Protein AF-A0A1V6PZ01-F1 (afdb_monomer_lite)

pLDDT: mean 93.18, std 8.15, range [45.62, 98.56]

Structure (mmCIF, N/CA/C/O backbone):
data_AF-A0A1V6PZ01-F1
#
_entry.id   AF-A0A1V6PZ01-F1
#
loop_
_atom_site.group_PDB
_atom_site.id
_atom_site.type_symbol
_atom_site.label_atom_id
_atom_site.label_alt_id
_atom_site.label_comp_id
_atom_site.label_asym_id
_atom_site.label_entity_id
_atom_site.label_seq_id
_atom_site.pdbx_PDB_ins_code
_atom_site.Cartn_x
_atom_site.Cartn_y
_atom_site.Cartn_z
_atom_site.occupancy
_atom_site.B_iso_or_equiv
_atom_site.auth_seq_id
_atom_site.auth_comp_id
_atom_site.auth_asym_id
_atom_site.auth_atom_id
_atom_site.pdbx_PDB_model_num
ATOM 1 N N . MET A 1 1 ? 23.871 -3.355 -1.549 1.00 63.66 1 MET A N 1
ATOM 2 C CA . MET A 1 1 ? 23.194 -2.038 -1.472 1.00 63.66 1 MET A CA 1
ATOM 3 C C . MET A 1 1 ? 21.767 -2.186 -1.988 1.00 63.66 1 MET A C 1
ATOM 5 O O . MET A 1 1 ? 21.557 -2.974 -2.902 1.00 63.66 1 MET A O 1
ATOM 9 N N . SER A 1 2 ? 20.787 -1.516 -1.377 1.00 83.81 2 SER A N 1
ATOM 10 C CA . SER A 1 2 ? 19.378 -1.604 -1.797 1.00 83.81 2 SER A CA 1
ATOM 11 C C . SER A 1 2 ? 19.135 -0.733 -3.034 1.00 83.81 2 SER A C 1
ATOM 13 O O . SER A 1 2 ? 19.433 0.459 -2.981 1.00 83.81 2 SER A O 1
ATOM 15 N N . SER A 1 3 ? 18.623 -1.301 -4.132 1.00 94.81 3 SER A N 1
ATOM 16 C CA . SER A 1 3 ? 18.353 -0.545 -5.365 1.00 94.81 3 SER A CA 1
ATOM 17 C C . SER A 1 3 ? 17.167 0.417 -5.196 1.00 94.81 3 SER A C 1
ATOM 19 O O . SER A 1 3 ? 16.259 0.126 -4.410 1.00 94.81 3 SER A O 1
ATOM 21 N N . PRO A 1 4 ? 17.112 1.529 -5.954 1.00 97.12 4 PRO A N 1
ATOM 22 C CA . PRO A 1 4 ? 15.954 2.424 -5.952 1.00 97.12 4 PRO A CA 1
ATOM 23 C C . PRO A 1 4 ? 14.631 1.700 -6.233 1.00 97.12 4 PRO A C 1
ATOM 25 O O . PRO A 1 4 ? 13.651 1.923 -5.526 1.00 97.12 4 PRO A O 1
ATOM 28 N N . MET A 1 5 ? 14.629 0.761 -7.187 1.00 97.38 5 MET A N 1
ATOM 29 C CA . MET A 1 5 ? 13.474 -0.091 -7.498 1.00 97.38 5 MET A CA 1
ATOM 30 C C . MET A 1 5 ? 12.999 -0.894 -6.285 1.00 97.38 5 MET A C 1
ATOM 32 O O . MET A 1 5 ? 11.817 -0.869 -5.941 1.00 97.38 5 MET A O 1
ATOM 36 N N . ARG A 1 6 ? 13.925 -1.554 -5.575 1.00 96.62 6 ARG A N 1
ATOM 37 C CA . ARG A 1 6 ? 13.594 -2.331 -4.375 1.00 96.62 6 ARG A CA 1
ATOM 38 C C . ARG A 1 6 ? 12.983 -1.449 -3.291 1.00 96.62 6 ARG A C 1
ATOM 40 O O . ARG A 1 6 ? 11.973 -1.826 -2.707 1.00 96.62 6 ARG A O 1
ATOM 47 N N . GLN A 1 7 ? 13.573 -0.284 -3.029 1.00 96.38 7 GLN A N 1
ATOM 48 C CA . GLN A 1 7 ? 13.072 0.641 -2.008 1.00 96.38 7 GLN A CA 1
ATOM 49 C C . GLN A 1 7 ? 11.678 1.165 -2.364 1.00 96.38 7 GLN A C 1
ATOM 51 O O . GLN A 1 7 ? 10.781 1.141 -1.527 1.00 96.38 7 GLN A O 1
ATOM 56 N N . ARG A 1 8 ? 11.468 1.573 -3.621 1.00 97.56 8 ARG A N 1
ATOM 57 C CA . ARG A 1 8 ? 10.191 2.125 -4.089 1.00 97.56 8 ARG A CA 1
ATOM 58 C C . ARG A 1 8 ? 9.096 1.079 -4.304 1.00 97.56 8 ARG A C 1
ATOM 60 O O . ARG A 1 8 ? 7.935 1.450 -4.407 1.00 97.56 8 ARG A O 1
ATOM 67 N N . THR A 1 9 ? 9.403 -0.214 -4.242 1.00 97.44 9 THR A N 1
ATOM 68 C CA . THR A 1 9 ? 8.359 -1.257 -4.143 1.00 97.44 9 THR A CA 1
ATOM 69 C C . THR A 1 9 ? 7.624 -1.218 -2.787 1.00 97.44 9 THR A C 1
ATOM 71 O O . THR A 1 9 ? 6.656 -1.943 -2.580 1.00 97.44 9 THR A O 1
ATOM 74 N N . THR A 1 10 ? 8.039 -0.341 -1.864 1.00 97.56 10 THR A N 1
ATOM 75 C CA . THR A 1 10 ? 7.246 0.065 -0.698 1.00 97.56 10 THR A CA 1
ATOM 76 C C . THR A 1 10 ? 7.044 1.579 -0.705 1.00 97.56 10 THR A C 1
ATOM 78 O O . THR A 1 10 ? 7.945 2.330 -0.331 1.00 97.56 10 THR A O 1
ATOM 81 N N . ALA A 1 11 ? 5.881 2.037 -1.169 1.00 97.94 11 ALA A N 1
ATOM 82 C CA . ALA A 1 11 ? 5.508 3.452 -1.231 1.00 97.94 11 ALA A CA 1
ATOM 83 C C . ALA A 1 11 ? 4.001 3.617 -1.505 1.00 97.94 11 ALA A C 1
ATOM 85 O O . ALA A 1 11 ? 3.296 2.643 -1.775 1.00 97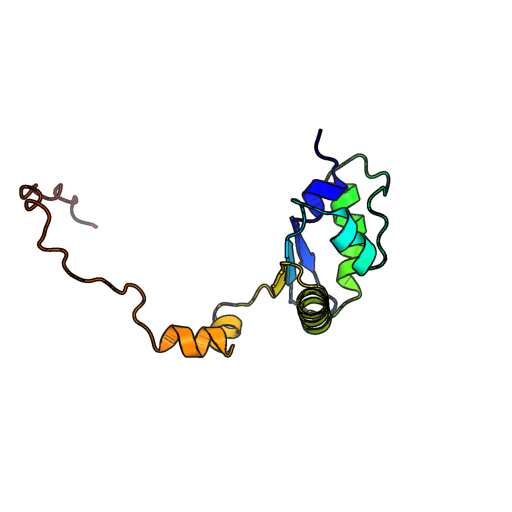.94 11 ALA A O 1
ATOM 86 N N . LEU A 1 12 ? 3.525 4.864 -1.453 1.00 98.25 12 LEU A N 1
ATOM 87 C CA . LEU A 1 12 ? 2.158 5.236 -1.816 1.00 98.25 12 LEU A CA 1
ATOM 88 C C . LEU A 1 12 ? 2.094 5.711 -3.268 1.00 98.25 12 LEU A C 1
ATOM 90 O O . LEU A 1 12 ? 2.875 6.576 -3.678 1.00 98.25 12 LEU A O 1
ATOM 94 N N . TYR A 1 13 ? 1.124 5.199 -4.016 1.00 98.31 13 TYR A N 1
ATOM 95 C CA . TYR A 1 13 ? 0.926 5.507 -5.429 1.00 98.31 13 TYR A CA 1
ATOM 96 C C . TYR A 1 13 ? -0.513 5.921 -5.705 1.00 98.31 13 TYR A C 1
ATOM 98 O O . TYR A 1 13 ? -1.448 5.352 -5.148 1.00 98.31 13 TYR A O 1
ATOM 106 N N . LYS A 1 14 ? -0.696 6.907 -6.586 1.00 98.00 14 LYS A N 1
ATOM 107 C CA . LYS A 1 14 ? -2.024 7.225 -7.119 1.00 98.00 14 LYS A CA 1
ATOM 108 C C . LYS A 1 14 ? -2.507 6.063 -7.978 1.00 98.00 14 LYS A C 1
ATOM 110 O O . LYS A 1 14 ? -1.734 5.519 -8.765 1.00 98.00 14 LYS A O 1
ATOM 115 N N . THR A 1 15 ? -3.779 5.723 -7.837 1.00 98.25 15 THR A N 1
ATOM 116 C CA . THR A 1 15 ? -4.440 4.708 -8.663 1.00 98.25 15 THR A CA 1
ATOM 117 C C . THR A 1 15 ? -5.221 5.369 -9.799 1.00 98.25 15 THR A C 1
ATOM 119 O O . THR A 1 15 ? -5.334 6.596 -9.863 1.00 98.25 15 THR A O 1
ATOM 122 N N . LYS A 1 16 ? -5.803 4.553 -10.678 1.00 98.25 16 LYS A N 1
ATOM 123 C CA . LYS A 1 16 ? -6.798 4.981 -11.669 1.00 98.25 16 LYS A CA 1
ATOM 124 C C . LYS A 1 16 ? -8.095 5.470 -11.018 1.00 98.25 16 LYS A C 1
ATOM 126 O O . LYS A 1 16 ? -8.805 6.286 -11.603 1.00 98.25 16 LYS A O 1
ATOM 131 N N . THR A 1 17 ? -8.413 4.986 -9.815 1.00 97.31 17 THR A N 1
ATOM 132 C CA . THR A 1 17 ? -9.571 5.449 -9.047 1.00 97.31 17 THR A CA 1
ATOM 133 C C . THR A 1 17 ? -9.296 6.863 -8.535 1.00 97.31 17 THR A C 1
ATOM 135 O O . THR A 1 17 ? -8.351 7.099 -7.779 1.00 97.31 17 THR A O 1
ATOM 138 N N . LEU A 1 18 ? -10.117 7.827 -8.962 1.00 95.38 18 LEU A N 1
ATOM 139 C CA . LEU A 1 18 ? -9.886 9.244 -8.685 1.00 95.38 18 LEU A CA 1
ATOM 140 C C . LEU A 1 18 ? -9.822 9.518 -7.176 1.00 95.38 18 LEU A C 1
ATOM 142 O O . LEU A 1 18 ? -10.719 9.147 -6.427 1.00 95.38 18 LEU A O 1
ATOM 146 N N . GLY A 1 19 ? -8.755 10.191 -6.742 1.00 93.12 19 GLY A N 1
ATOM 147 C CA . GLY A 1 19 ? -8.556 10.561 -5.338 1.00 93.12 19 GLY A CA 1
ATOM 148 C C . GLY A 1 19 ? -8.122 9.413 -4.422 1.00 93.12 19 GLY A C 1
ATOM 149 O O . GLY A 1 19 ? -7.847 9.664 -3.252 1.00 93.12 19 GLY A O 1
ATOM 150 N N . VAL A 1 20 ? -7.997 8.186 -4.937 1.00 96.19 20 VAL A N 1
ATOM 151 C CA . VAL A 1 20 ? -7.614 7.013 -4.147 1.00 96.19 20 VAL A CA 1
ATOM 152 C C . VAL A 1 20 ? -6.157 6.646 -4.405 1.00 96.19 20 VAL A C 1
ATOM 154 O O . VAL A 1 20 ? -5.696 6.540 -5.548 1.00 96.19 20 VAL A O 1
ATOM 157 N N . TRP A 1 21 ? -5.432 6.441 -3.311 1.00 98.06 21 TRP A N 1
ATOM 158 C CA . TRP A 1 21 ? -4.046 5.993 -3.310 1.00 98.06 21 TRP A CA 1
ATOM 159 C C . TRP A 1 21 ? -3.966 4.542 -2.842 1.00 98.06 21 TRP A C 1
ATOM 161 O O . TRP A 1 21 ? -4.831 4.070 -2.106 1.00 98.06 21 TRP A O 1
ATOM 171 N N . TYR A 1 22 ? -2.914 3.850 -3.260 1.00 98.31 22 TYR A N 1
ATOM 172 C CA . TYR A 1 22 ? -2.628 2.479 -2.867 1.00 98.31 22 TYR A CA 1
ATOM 173 C C . TYR A 1 22 ? -1.221 2.386 -2.283 1.00 98.31 22 TYR A C 1
ATOM 175 O O . TYR A 1 22 ? -0.260 2.917 -2.852 1.00 98.31 22 TYR A O 1
ATOM 183 N N . GLN A 1 23 ? -1.098 1.707 -1.148 1.00 98.00 23 GLN A N 1
ATOM 184 C CA . GLN A 1 23 ? 0.173 1.354 -0.541 1.00 98.00 23 GLN A CA 1
ATOM 185 C C . GLN A 1 23 ? 0.663 0.047 -1.157 1.00 98.00 23 GLN A C 1
ATOM 187 O O . GLN A 1 23 ? 0.132 -1.020 -0.862 1.00 98.00 23 GLN A O 1
ATOM 192 N N . LEU A 1 24 ? 1.726 0.110 -1.958 1.00 97.06 24 LEU A N 1
ATOM 193 C CA . LEU A 1 24 ? 2.508 -1.090 -2.245 1.00 97.06 24 LEU A CA 1
ATOM 194 C C . LEU A 1 24 ? 3.431 -1.379 -1.062 1.00 97.06 24 LEU A C 1
ATOM 196 O O . LEU A 1 24 ? 4.028 -0.454 -0.504 1.00 97.06 24 LEU A O 1
ATOM 200 N N . HIS A 1 25 ? 3.565 -2.652 -0.690 1.00 96.81 25 HIS A N 1
ATOM 201 C CA . HIS A 1 25 ? 4.460 -3.083 0.379 1.00 96.81 25 HIS A CA 1
ATOM 202 C C . HIS A 1 25 ? 5.211 -4.365 -0.011 1.00 96.81 25 HIS A C 1
ATOM 204 O O . HIS A 1 25 ? 4.826 -5.471 0.350 1.00 96.81 25 HIS A O 1
ATOM 210 N N . GLY A 1 26 ? 6.313 -4.218 -0.753 1.00 95.12 26 GLY A N 1
ATOM 211 C CA . GLY A 1 26 ? 7.070 -5.356 -1.291 1.00 95.12 26 GLY A CA 1
ATOM 212 C C . GLY A 1 26 ? 8.594 -5.244 -1.223 1.00 95.12 26 GLY A C 1
ATOM 213 O O . GLY A 1 26 ? 9.287 -6.096 -1.768 1.00 95.12 26 GLY A O 1
ATOM 214 N N . SER A 1 27 ? 9.167 -4.233 -0.563 1.00 91.81 27 SER A N 1
ATOM 215 C CA . SER A 1 27 ? 10.627 -3.993 -0.560 1.00 91.81 27 SER A CA 1
ATOM 216 C C . SER A 1 27 ? 11.481 -5.117 0.057 1.00 91.81 27 SER A C 1
ATOM 218 O O . SER A 1 27 ? 12.688 -5.193 -0.217 1.00 91.81 27 SER A O 1
ATOM 220 N N . LEU A 1 28 ? 10.886 -6.013 0.856 1.00 93.88 28 LEU A N 1
ATOM 221 C CA . LEU A 1 28 ? 11.555 -7.216 1.369 1.00 93.88 28 LEU A CA 1
ATOM 222 C C . LEU A 1 28 ? 11.885 -8.210 0.247 1.00 93.88 28 LEU A C 1
ATOM 224 O O . LEU A 1 28 ? 12.986 -8.757 0.235 1.00 93.88 28 LEU A O 1
ATOM 228 N N . ASN A 1 29 ? 10.980 -8.375 -0.722 1.00 94.25 29 ASN A N 1
ATOM 229 C CA . ASN A 1 29 ? 11.173 -9.205 -1.908 1.00 94.25 29 ASN A CA 1
ATOM 230 C C . ASN A 1 29 ? 10.470 -8.572 -3.122 1.00 94.25 29 ASN A C 1
ATOM 232 O O . ASN A 1 29 ? 9.363 -8.950 -3.496 1.00 94.25 29 ASN A O 1
ATOM 236 N N . ALA A 1 30 ? 11.118 -7.568 -3.716 1.00 96.31 30 ALA A N 1
ATOM 237 C CA . ALA A 1 30 ? 10.488 -6.699 -4.710 1.00 96.31 30 ALA A CA 1
ATOM 238 C C . ALA A 1 30 ? 10.243 -7.369 -6.070 1.00 96.31 30 ALA A C 1
ATOM 240 O O . ALA A 1 30 ? 9.303 -7.002 -6.771 1.00 96.31 30 ALA A O 1
ATOM 241 N N . ALA A 1 31 ? 11.084 -8.329 -6.467 1.00 96.94 31 ALA A N 1
ATOM 242 C CA . ALA A 1 31 ? 11.043 -8.871 -7.823 1.00 96.94 31 ALA A CA 1
ATOM 243 C C . ALA A 1 31 ? 9.718 -9.584 -8.160 1.00 96.94 31 ALA A C 1
ATOM 245 O O . ALA A 1 31 ? 9.138 -9.225 -9.184 1.00 96.94 31 ALA A O 1
ATOM 246 N N . PRO A 1 32 ? 9.178 -10.489 -7.316 1.00 97.69 32 PRO A N 1
ATOM 247 C CA . PRO A 1 32 ? 7.878 -11.112 -7.575 1.00 97.69 32 PRO A CA 1
ATOM 248 C C . PRO A 1 32 ? 6.726 -10.104 -7.652 1.00 97.69 32 PRO A C 1
ATOM 250 O O . PRO A 1 32 ? 5.866 -10.221 -8.521 1.00 97.69 32 PRO A O 1
ATOM 253 N N . VAL A 1 33 ? 6.736 -9.084 -6.786 1.00 97.31 33 VAL A N 1
ATOM 254 C CA . VAL A 1 33 ? 5.708 -8.031 -6.768 1.00 97.31 33 VAL A CA 1
ATOM 255 C C . VAL A 1 33 ? 5.729 -7.258 -8.084 1.00 97.31 33 VAL A C 1
ATOM 257 O O . VAL A 1 33 ? 4.714 -7.187 -8.772 1.00 97.31 33 VAL A O 1
ATOM 260 N N . LEU A 1 34 ? 6.896 -6.752 -8.492 1.00 97.69 34 LEU A N 1
ATOM 261 C CA . LEU A 1 34 ? 7.044 -5.999 -9.740 1.00 97.69 34 LEU A CA 1
ATOM 262 C C . LEU A 1 34 ? 6.681 -6.853 -10.968 1.00 97.69 34 LEU A C 1
ATOM 264 O O . LEU A 1 34 ? 5.898 -6.414 -11.807 1.00 97.69 34 LEU A O 1
ATOM 268 N N . GLN A 1 35 ? 7.161 -8.098 -11.034 1.00 98.06 35 GLN A N 1
ATOM 269 C CA . GLN A 1 35 ? 6.854 -9.019 -12.135 1.00 98.06 35 GLN A CA 1
ATOM 270 C C . GLN A 1 35 ? 5.360 -9.317 -12.253 1.00 98.06 35 GLN A C 1
ATOM 272 O O . GLN A 1 35 ? 4.828 -9.332 -13.361 1.00 98.06 35 GLN A O 1
ATOM 277 N N . SER A 1 36 ? 4.666 -9.513 -11.128 1.00 97.31 36 SER A N 1
ATOM 278 C CA . SER A 1 36 ? 3.226 -9.790 -11.133 1.00 97.31 36 SER A CA 1
ATOM 279 C C . SER A 1 36 ? 2.402 -8.654 -11.748 1.00 97.31 36 SER A C 1
ATOM 281 O O . SER A 1 36 ? 1.351 -8.896 -12.331 1.00 97.31 36 SER A O 1
ATOM 283 N N . MET A 1 37 ? 2.912 -7.425 -11.679 1.00 96.25 37 MET A N 1
ATOM 284 C CA . MET A 1 37 ? 2.301 -6.225 -12.250 1.00 96.25 37 MET A CA 1
ATOM 285 C C . MET A 1 37 ? 2.913 -5.858 -13.613 1.00 96.25 37 MET A C 1
ATOM 287 O O . MET A 1 37 ? 2.765 -4.730 -14.080 1.00 96.25 37 MET A O 1
ATOM 291 N N . SER A 1 38 ? 3.611 -6.805 -14.254 1.00 96.44 38 SER A N 1
ATOM 292 C CA . SER A 1 38 ? 4.273 -6.636 -15.556 1.00 96.44 38 SER A CA 1
ATOM 293 C C . SER A 1 38 ? 5.320 -5.509 -15.589 1.00 96.44 38 SER A C 1
ATOM 295 O O . SER A 1 38 ? 5.514 -4.858 -16.614 1.00 96.44 38 SER A O 1
ATOM 297 N N . MET A 1 39 ? 6.004 -5.275 -14.466 1.00 97.56 39 MET A N 1
ATOM 298 C CA . MET A 1 39 ? 7.140 -4.357 -14.351 1.00 97.56 39 MET A CA 1
ATOM 299 C C . MET A 1 39 ? 8.467 -5.123 -14.353 1.00 97.56 39 MET A C 1
ATOM 301 O O . MET A 1 39 ? 8.548 -6.242 -13.843 1.00 97.56 39 MET A O 1
ATOM 305 N N . ASP A 1 40 ? 9.531 -4.501 -14.865 1.00 97.31 40 ASP A N 1
ATOM 306 C CA . ASP A 1 40 ? 10.889 -5.048 -14.800 1.00 97.31 40 ASP A CA 1
ATOM 307 C C . ASP A 1 40 ? 11.537 -4.739 -13.433 1.00 97.31 40 ASP A C 1
ATOM 309 O O . ASP A 1 40 ? 11.807 -3.571 -13.127 1.00 97.31 40 ASP A O 1
ATOM 313 N N . PRO A 1 41 ? 11.868 -5.752 -12.604 1.00 96.00 41 PRO A N 1
ATOM 314 C CA . PRO A 1 41 ? 12.575 -5.538 -11.340 1.00 96.00 41 PRO A CA 1
ATOM 315 C C . PRO A 1 41 ? 13.971 -4.934 -11.491 1.00 96.00 41 PRO A C 1
ATOM 317 O O . PRO A 1 41 ? 14.518 -4.396 -10.524 1.00 96.00 41 PRO A O 1
ATOM 320 N N . LYS A 1 42 ? 14.571 -5.071 -12.677 1.00 95.69 42 LYS A N 1
ATOM 321 C CA . LYS A 1 42 ? 15.915 -4.594 -13.009 1.00 95.69 42 LYS A CA 1
ATOM 322 C C . LYS A 1 42 ? 15.897 -3.276 -13.782 1.00 95.69 42 LYS A C 1
ATOM 324 O O . LYS A 1 42 ? 16.954 -2.871 -14.265 1.00 95.69 42 LYS A O 1
ATOM 329 N N . TYR A 1 43 ? 14.749 -2.593 -13.849 1.00 97.25 43 TYR A N 1
ATOM 330 C CA . TYR A 1 43 ? 14.649 -1.279 -14.477 1.00 97.25 43 TYR A CA 1
ATOM 331 C C . TYR A 1 43 ? 15.776 -0.353 -13.967 1.00 97.25 43 TYR A C 1
ATOM 333 O O . TYR A 1 43 ? 15.950 -0.220 -12.747 1.00 97.25 43 TYR A O 1
ATOM 341 N N . PRO A 1 44 ? 16.566 0.275 -14.862 1.00 96.38 44 PRO A N 1
ATOM 342 C CA . PRO A 1 44 ? 17.829 0.928 -14.515 1.00 96.38 44 PRO A CA 1
ATOM 343 C C . PRO A 1 44 ? 17.633 2.331 -13.913 1.00 96.38 44 PRO A C 1
ATOM 345 O O . PRO A 1 44 ? 18.294 3.289 -14.314 1.00 96.38 44 PRO A O 1
ATOM 348 N N . ALA A 1 45 ? 16.729 2.466 -12.940 1.00 96.88 45 ALA A N 1
ATOM 349 C CA . ALA A 1 45 ? 16.536 3.701 -12.191 1.00 96.88 45 ALA A CA 1
ATOM 350 C C . ALA A 1 45 ? 17.793 4.035 -11.375 1.00 96.88 45 ALA A C 1
ATOM 352 O O . ALA A 1 45 ? 18.214 3.266 -10.504 1.00 96.88 45 ALA A O 1
ATOM 353 N N . LYS A 1 46 ? 18.368 5.209 -11.632 1.00 96.00 46 LYS A N 1
ATOM 354 C CA . LYS A 1 46 ? 19.542 5.741 -10.930 1.00 96.00 46 LYS A CA 1
ATOM 355 C C . LYS A 1 46 ? 19.156 6.404 -9.615 1.00 96.00 46 LYS A C 1
ATOM 357 O O . LYS A 1 46 ? 19.951 6.431 -8.680 1.00 96.00 46 LYS A O 1
ATOM 362 N N . THR A 1 47 ? 17.934 6.928 -9.538 1.00 97.50 47 THR A N 1
ATOM 363 C CA . THR A 1 47 ? 17.427 7.659 -8.374 1.00 97.50 47 THR A CA 1
ATOM 364 C C . THR A 1 47 ? 16.129 7.061 -7.845 1.00 97.50 47 THR A C 1
ATOM 366 O O . THR A 1 47 ? 15.392 6.361 -8.546 1.00 97.50 47 THR A O 1
ATOM 369 N N . ALA A 1 48 ? 15.825 7.360 -6.581 1.00 96.81 48 ALA A N 1
ATOM 370 C CA . ALA A 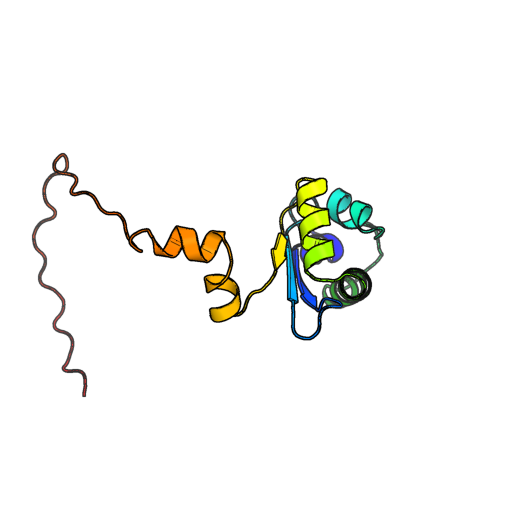1 48 ? 14.563 6.977 -5.960 1.00 96.81 48 ALA A CA 1
ATOM 371 C C . ALA A 1 48 ? 13.351 7.593 -6.683 1.00 96.81 48 ALA A C 1
ATOM 373 O O . ALA A 1 48 ? 12.284 6.986 -6.692 1.00 96.81 48 ALA A O 1
ATOM 374 N N . ASP A 1 49 ? 13.502 8.764 -7.299 1.00 98.25 49 ASP A N 1
ATOM 375 C CA . ASP A 1 49 ? 12.411 9.448 -8.000 1.00 98.25 49 ASP A CA 1
ATOM 376 C C . ASP A 1 49 ? 12.158 8.865 -9.389 1.00 98.25 49 ASP A C 1
ATOM 378 O O . ASP A 1 49 ? 11.008 8.753 -9.805 1.00 98.25 49 ASP A O 1
ATOM 382 N N . GLU A 1 50 ? 13.206 8.430 -10.091 1.00 98.19 50 GLU A N 1
ATOM 383 C CA . GLU A 1 50 ? 13.064 7.674 -11.340 1.00 98.19 50 GLU A CA 1
ATOM 384 C C . GLU A 1 50 ? 12.325 6.353 -11.107 1.00 98.19 50 GLU A C 1
ATOM 386 O O . GLU A 1 50 ? 11.374 6.047 -11.825 1.00 98.19 50 GLU A O 1
ATOM 391 N N . ALA A 1 51 ? 12.710 5.608 -10.064 1.00 98.31 51 ALA A N 1
ATOM 392 C CA . ALA A 1 51 ? 12.024 4.376 -9.681 1.00 98.31 51 ALA A CA 1
ATOM 393 C C . ALA A 1 51 ? 10.564 4.640 -9.286 1.00 98.31 51 ALA A C 1
ATOM 395 O O . ALA A 1 51 ? 9.669 3.909 -9.705 1.00 98.31 51 ALA A O 1
ATOM 396 N N . TYR A 1 52 ? 10.310 5.710 -8.522 1.00 98.56 52 TYR A N 1
ATOM 397 C CA . TYR A 1 52 ? 8.954 6.094 -8.132 1.00 98.56 52 TYR A CA 1
ATOM 398 C C . TYR A 1 52 ? 8.090 6.417 -9.350 1.00 98.56 52 TYR A C 1
ATOM 400 O O . TYR A 1 52 ? 6.982 5.909 -9.452 1.00 98.56 52 TYR A O 1
ATOM 408 N N . LYS A 1 53 ? 8.588 7.223 -10.296 1.00 98.56 53 LYS A N 1
ATOM 409 C CA . LYS A 1 53 ? 7.852 7.581 -11.519 1.00 98.56 53 LYS A CA 1
ATOM 410 C C . LYS A 1 53 ? 7.534 6.359 -12.375 1.00 98.56 53 LYS A C 1
ATOM 412 O O . LYS A 1 53 ? 6.416 6.254 -12.871 1.00 98.56 53 LYS A O 1
ATOM 417 N N . TYR A 1 54 ? 8.492 5.443 -12.518 1.00 98.56 54 TYR A N 1
ATOM 418 C CA . TYR A 1 54 ? 8.290 4.192 -13.244 1.00 98.56 54 TYR A CA 1
ATOM 419 C C . TYR A 1 54 ? 7.178 3.354 -12.599 1.00 98.56 54 TYR A C 1
ATOM 421 O O . TYR A 1 54 ? 6.185 3.048 -13.254 1.00 98.56 54 TYR A O 1
ATOM 429 N N . ILE A 1 55 ? 7.269 3.074 -11.296 1.00 98.44 55 ILE A N 1
ATOM 430 C CA . ILE A 1 55 ? 6.247 2.283 -10.594 1.00 98.44 55 ILE A CA 1
ATOM 431 C C . ILE A 1 55 ? 4.892 3.009 -10.598 1.00 98.44 55 ILE A C 1
ATOM 433 O O . ILE A 1 55 ? 3.867 2.395 -10.884 1.00 98.44 55 ILE A O 1
ATOM 437 N N . ALA A 1 56 ? 4.873 4.325 -10.365 1.00 98.31 56 ALA A N 1
ATOM 438 C CA . ALA A 1 56 ? 3.656 5.135 -10.381 1.00 98.31 56 ALA A CA 1
ATOM 439 C C . ALA A 1 56 ? 2.937 5.093 -11.735 1.00 98.31 56 ALA A C 1
ATOM 441 O O . ALA A 1 56 ? 1.710 5.049 -11.767 1.00 98.31 56 ALA A O 1
ATOM 442 N N . HIS A 1 57 ? 3.682 5.083 -12.846 1.00 98.12 57 HIS A N 1
ATOM 443 C CA . HIS A 1 57 ? 3.102 4.966 -14.182 1.00 98.12 57 HIS A CA 1
ATOM 444 C C . HIS A 1 57 ? 2.318 3.659 -14.349 1.00 98.12 57 HIS A C 1
ATOM 446 O O . HIS A 1 57 ? 1.189 3.692 -14.838 1.00 98.12 57 HIS A O 1
ATOM 452 N N . HIS A 1 58 ? 2.889 2.536 -13.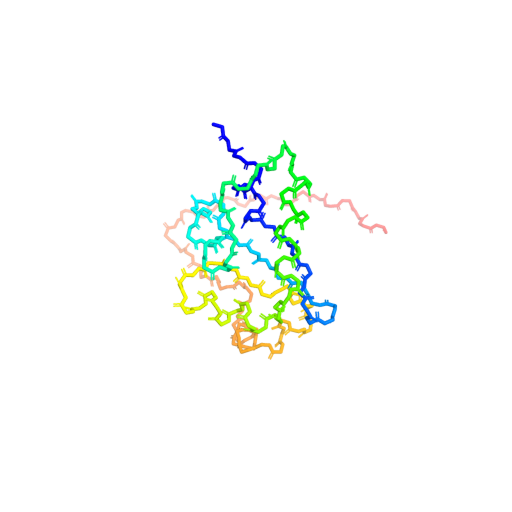900 1.00 98.19 58 HIS A N 1
ATOM 453 C CA . HIS A 1 58 ? 2.256 1.218 -13.973 1.00 98.19 58 HIS A CA 1
ATOM 454 C C . HIS A 1 58 ? 1.083 1.082 -12.995 1.00 98.19 58 HIS A C 1
ATOM 456 O O . HIS A 1 58 ? -0.006 0.686 -13.404 1.00 98.19 58 HIS A O 1
ATOM 462 N N . VAL A 1 59 ? 1.269 1.458 -11.725 1.00 97.94 59 VAL A N 1
ATOM 463 C CA . VAL A 1 59 ? 0.213 1.383 -10.697 1.00 97.94 59 VAL A CA 1
ATOM 464 C C . VAL A 1 59 ? -0.976 2.280 -11.048 1.00 97.94 59 VAL A C 1
ATOM 466 O O . VAL A 1 59 ? -2.123 1.883 -10.861 1.00 97.94 59 VAL A O 1
ATOM 469 N N . GLY A 1 60 ? -0.728 3.454 -11.635 1.00 97.94 60 GLY A N 1
ATOM 470 C CA . GLY A 1 60 ? -1.771 4.389 -12.058 1.00 97.94 60 GLY A CA 1
ATOM 471 C C . GLY A 1 60 ? -2.704 3.866 -13.159 1.00 97.94 60 GLY A C 1
ATOM 472 O O . GLY A 1 60 ? -3.724 4.496 -13.421 1.00 97.94 60 GLY A O 1
ATOM 473 N N . GLN A 1 61 ? -2.393 2.726 -13.789 1.00 98.06 61 GLN A N 1
ATOM 474 C CA . GLN A 1 61 ? -3.283 2.082 -14.767 1.00 98.06 61 GLN A CA 1
ATOM 475 C C . GLN A 1 61 ? -4.357 1.198 -14.120 1.00 98.06 61 GLN A C 1
ATOM 477 O O . GLN A 1 61 ? -5.303 0.799 -14.798 1.00 98.06 61 GLN A O 1
ATOM 482 N N . TRP A 1 62 ? -4.222 0.907 -12.826 1.00 98.38 62 TRP A N 1
ATOM 483 C CA . TRP A 1 62 ? -5.079 -0.014 -12.090 1.00 98.38 62 TRP A CA 1
ATOM 484 C C . TRP A 1 62 ? -5.993 0.770 -11.156 1.00 98.38 62 TRP A C 1
ATOM 486 O O . TRP A 1 62 ? -5.582 1.752 -10.534 1.00 98.38 62 TRP A O 1
ATOM 496 N N . THR A 1 63 ? -7.245 0.347 -11.050 1.00 98.44 63 THR A N 1
ATOM 497 C CA . THR A 1 63 ? -8.147 0.802 -9.989 1.00 98.44 63 THR A CA 1
ATOM 498 C C . THR A 1 63 ? -7.683 0.268 -8.633 1.00 98.44 63 THR A C 1
ATOM 500 O O . THR A 1 63 ? -6.946 -0.716 -8.548 1.00 98.44 63 THR A O 1
ATOM 503 N N . ALA A 1 64 ? -8.112 0.919 -7.553 1.00 97.00 64 ALA A N 1
ATOM 504 C CA . ALA A 1 64 ? -7.773 0.490 -6.198 1.00 97.00 64 ALA A CA 1
ATOM 505 C C . ALA A 1 64 ? -8.237 -0.954 -5.899 1.00 97.00 64 ALA A C 1
ATOM 507 O O . ALA A 1 64 ? -7.485 -1.722 -5.303 1.00 97.00 64 ALA A O 1
ATOM 508 N N . ASP A 1 65 ? -9.421 -1.341 -6.386 1.00 96.56 65 ASP A N 1
ATOM 509 C CA . ASP A 1 65 ? -9.981 -2.684 -6.187 1.00 96.56 65 ASP A CA 1
ATOM 510 C C . ASP A 1 65 ? -9.241 -3.752 -7.008 1.00 96.56 65 ASP A C 1
ATOM 512 O O . ASP A 1 65 ? -9.011 -4.860 -6.524 1.00 96.56 65 ASP A O 1
ATOM 516 N N . GLU A 1 66 ? -8.810 -3.426 -8.234 1.00 98.06 66 GLU A N 1
ATOM 517 C CA . GLU A 1 66 ? -7.976 -4.325 -9.045 1.00 98.06 66 GLU A CA 1
ATOM 518 C C . GLU A 1 66 ? -6.631 -4.605 -8.364 1.00 98.06 66 GLU A C 1
ATOM 520 O O . GLU A 1 66 ? -6.174 -5.748 -8.364 1.00 98.06 66 GLU A O 1
ATOM 525 N N . LEU A 1 67 ? -6.012 -3.587 -7.754 1.00 98.06 67 LEU A N 1
ATOM 526 C CA . LEU A 1 67 ? -4.768 -3.738 -6.991 1.00 98.06 67 LEU A CA 1
ATOM 527 C C . LEU A 1 67 ? -4.961 -4.612 -5.749 1.00 98.06 67 LEU A C 1
ATOM 529 O O . LEU A 1 67 ? -4.138 -5.489 -5.484 1.00 98.06 67 LEU A O 1
ATOM 533 N N . GLU A 1 68 ? -6.058 -4.409 -5.019 1.00 96.38 68 GLU A N 1
ATOM 534 C CA . GLU A 1 68 ? -6.387 -5.213 -3.844 1.00 96.38 68 GLU A CA 1
ATOM 535 C C . GLU A 1 68 ? -6.586 -6.685 -4.221 1.00 96.38 68 GLU A C 1
ATOM 537 O O . GLU A 1 68 ? -5.934 -7.572 -3.667 1.00 96.38 68 GLU A O 1
ATOM 542 N N . MET A 1 69 ? -7.405 -6.957 -5.241 1.00 97.12 69 MET A N 1
ATOM 543 C CA . MET A 1 69 ? -7.647 -8.320 -5.713 1.00 97.12 69 MET A CA 1
ATOM 544 C C . MET A 1 69 ? -6.394 -8.976 -6.293 1.00 97.12 69 MET A C 1
ATOM 546 O O . MET A 1 69 ? -6.193 -10.182 -6.122 1.00 97.12 69 MET A O 1
ATOM 550 N N . HIS A 1 70 ? -5.530 -8.202 -6.950 1.00 97.69 70 HIS A N 1
ATOM 551 C CA . HIS A 1 70 ? -4.234 -8.678 -7.422 1.00 97.69 70 HIS A CA 1
ATOM 552 C C . HIS A 1 70 ? -3.343 -9.132 -6.269 1.00 97.69 70 HIS A C 1
ATOM 554 O O . HIS A 1 70 ? -2.782 -10.228 -6.321 1.00 97.69 70 HIS A O 1
ATOM 560 N N . ASN A 1 71 ? -3.246 -8.333 -5.207 1.00 96.88 71 ASN A N 1
ATOM 561 C CA . ASN A 1 71 ? -2.453 -8.681 -4.033 1.00 96.88 71 ASN A CA 1
ATOM 562 C C . ASN A 1 71 ? -3.028 -9.886 -3.287 1.00 96.88 71 ASN A C 1
ATOM 564 O O . ASN A 1 71 ? -2.275 -10.810 -2.980 1.00 96.88 71 ASN A O 1
ATOM 568 N N . VAL A 1 72 ? -4.351 -9.945 -3.096 1.00 96.00 72 VAL A N 1
ATOM 569 C CA . VAL A 1 72 ? -5.038 -11.107 -2.506 1.00 96.00 72 VAL A CA 1
ATOM 570 C C . VAL A 1 72 ? -4.742 -12.380 -3.299 1.00 96.00 72 VAL A C 1
ATOM 572 O O . VAL A 1 72 ? -4.365 -13.397 -2.720 1.00 96.00 72 VAL A O 1
ATOM 575 N N . LYS A 1 73 ? -4.853 -12.327 -4.632 1.00 97.38 73 LYS A N 1
ATOM 576 C CA . LYS A 1 73 ? -4.614 -13.481 -5.510 1.00 97.38 73 LYS A CA 1
ATOM 577 C C . LYS A 1 73 ? -3.176 -14.000 -5.434 1.00 97.38 73 LYS A C 1
ATOM 579 O O . LYS A 1 73 ? -2.966 -15.206 -5.526 1.00 97.38 73 LYS A O 1
ATOM 584 N N . ASN A 1 74 ? -2.197 -13.107 -5.314 1.00 96.62 74 ASN A N 1
ATOM 585 C CA . ASN A 1 74 ? -0.777 -13.467 -5.330 1.00 96.62 74 ASN A CA 1
ATOM 586 C C . ASN A 1 74 ? -0.160 -13.613 -3.926 1.00 96.62 74 ASN A C 1
ATOM 588 O O . ASN A 1 74 ? 1.012 -13.968 -3.815 1.00 96.62 74 ASN A O 1
ATOM 592 N N . GLY A 1 75 ? -0.920 -13.346 -2.859 1.00 95.94 75 GLY A N 1
ATOM 593 C CA . GLY A 1 75 ? -0.416 -13.370 -1.484 1.00 95.94 75 GLY A CA 1
ATOM 594 C C . GLY A 1 75 ? 0.581 -12.246 -1.182 1.00 95.94 75 GLY A C 1
ATOM 595 O O . GLY A 1 75 ? 1.514 -12.444 -0.403 1.00 95.94 75 GLY A O 1
ATOM 596 N N . PHE A 1 76 ? 0.422 -11.083 -1.819 1.00 96.94 76 PHE A N 1
ATOM 597 C CA . PHE A 1 76 ? 1.272 -9.915 -1.586 1.00 96.94 76 PHE A CA 1
ATOM 598 C C . PHE A 1 76 ? 0.655 -8.937 -0.593 1.00 96.94 76 PHE A C 1
ATOM 600 O O . PHE A 1 76 ? -0.557 -8.886 -0.400 1.00 96.94 76 PHE A O 1
ATOM 607 N N . CYS A 1 77 ? 1.520 -8.131 0.022 1.00 95.31 77 CYS A N 1
ATOM 608 C CA . CYS A 1 77 ? 1.114 -7.084 0.942 1.00 95.31 77 CYS A CA 1
ATOM 609 C C . CYS A 1 77 ? 0.863 -5.764 0.202 1.00 95.31 77 CYS A C 1
ATOM 611 O O . CYS A 1 77 ? 1.642 -5.332 -0.652 1.00 95.31 77 CYS A O 1
ATOM 613 N N . GLY A 1 78 ? -0.189 -5.079 0.621 1.00 95.31 78 GLY A N 1
ATOM 614 C CA . GLY A 1 78 ? -0.564 -3.749 0.175 1.00 95.31 78 GLY A CA 1
ATOM 615 C C . GLY A 1 78 ? -1.972 -3.436 0.654 1.00 95.31 78 GLY A C 1
ATOM 616 O O . GLY A 1 78 ? -2.652 -4.325 1.161 1.00 95.31 78 GLY A O 1
ATOM 617 N N . SER A 1 79 ? -2.379 -2.178 0.559 1.00 96.31 79 SER A N 1
ATOM 618 C CA . SER A 1 79 ? -3.732 -1.781 0.939 1.00 96.31 79 SER A CA 1
ATOM 619 C C . SER A 1 79 ? -4.145 -0.468 0.293 1.00 96.31 79 SER A C 1
ATOM 621 O O . SER A 1 79 ? -3.322 0.392 -0.040 1.00 96.31 79 SER A O 1
ATOM 623 N N . ILE A 1 80 ? -5.453 -0.293 0.153 1.00 97.25 80 ILE A N 1
ATOM 624 C CA . ILE A 1 80 ? -6.057 0.985 -0.211 1.00 97.25 80 ILE A CA 1
ATOM 625 C C . ILE A 1 80 ? -5.829 1.995 0.924 1.00 97.25 80 ILE A C 1
ATOM 627 O O . ILE A 1 80 ? -6.074 1.715 2.099 1.00 97.25 80 ILE A O 1
ATOM 631 N N . CYS A 1 81 ? -5.395 3.206 0.578 1.00 96.94 81 CYS A N 1
ATOM 632 C CA . CYS A 1 81 ? -5.291 4.313 1.523 1.00 96.94 81 CYS A CA 1
ATOM 633 C C . CYS A 1 81 ? -6.665 4.966 1.710 1.00 96.94 81 CYS A C 1
ATOM 635 O O . CYS A 1 81 ? -7.021 5.909 1.000 1.00 96.94 81 CYS A O 1
ATOM 637 N N . PHE A 1 82 ? -7.447 4.444 2.651 1.00 94.31 82 PHE A N 1
ATOM 638 C CA . PHE A 1 82 ? -8.779 4.958 2.955 1.00 94.31 82 PHE A CA 1
ATOM 639 C C . PHE A 1 82 ? -8.747 6.324 3.654 1.00 94.31 82 PHE A C 1
ATOM 641 O O . PHE A 1 82 ? -7.847 6.633 4.437 1.00 94.31 82 PHE A O 1
ATOM 648 N N . THR A 1 83 ? -9.793 7.123 3.432 1.00 94.25 83 THR A N 1
ATOM 649 C CA . THR A 1 83 ? -10.145 8.210 4.356 1.00 94.25 83 THR A CA 1
ATOM 650 C C . THR A 1 83 ? -10.649 7.616 5.678 1.00 94.25 83 THR A C 1
ATOM 652 O O . THR A 1 83 ? -11.078 6.461 5.693 1.00 94.25 83 THR A O 1
ATOM 655 N N . PRO A 1 84 ? -10.673 8.372 6.791 1.00 94.75 84 PRO A N 1
ATOM 656 C CA . PRO A 1 84 ? -11.236 7.870 8.046 1.00 94.75 84 PRO A CA 1
ATOM 657 C C . PRO A 1 84 ? -12.673 7.341 7.903 1.00 94.75 84 PRO A C 1
ATOM 659 O O . PRO A 1 84 ? -12.987 6.273 8.423 1.00 94.75 84 PRO A O 1
ATOM 662 N N . GLN A 1 85 ? -13.517 8.049 7.142 1.00 95.50 85 GLN A N 1
ATOM 663 C CA . GLN A 1 85 ? -14.873 7.597 6.820 1.00 95.50 85 GLN A CA 1
ATOM 664 C C . GLN A 1 85 ? -14.861 6.348 5.926 1.00 95.50 85 GLN A C 1
ATOM 666 O O . GLN A 1 85 ? -15.548 5.376 6.216 1.00 95.50 85 GLN A O 1
ATOM 671 N N . GLY A 1 86 ? -14.049 6.334 4.865 1.00 93.69 86 GLY A N 1
ATOM 672 C CA . GLY A 1 86 ? -13.959 5.172 3.980 1.00 93.69 86 GLY A CA 1
ATOM 673 C C . GLY A 1 86 ? -13.505 3.913 4.725 1.00 93.69 86 GLY A C 1
ATOM 674 O O . GLY A 1 86 ? -14.025 2.832 4.476 1.00 93.69 86 GLY A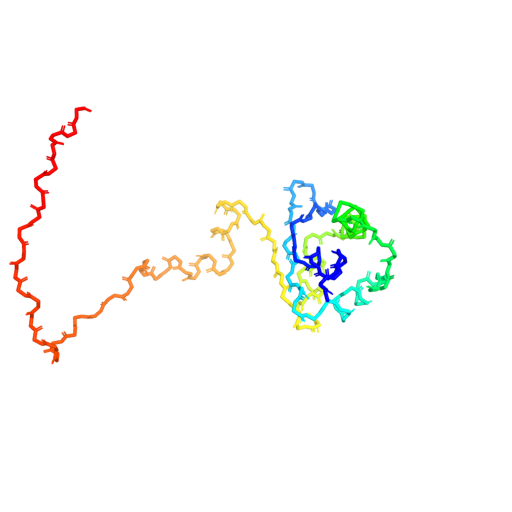 O 1
ATOM 675 N N . TRP A 1 87 ? -12.591 4.056 5.690 1.00 95.00 87 TRP A N 1
ATOM 676 C CA . TRP A 1 87 ? -12.139 2.962 6.546 1.00 95.00 87 TRP A CA 1
ATOM 677 C C . TRP A 1 87 ? -13.260 2.434 7.445 1.00 95.00 87 TRP A C 1
ATOM 679 O O . TRP A 1 87 ? -13.458 1.218 7.512 1.00 95.00 87 TRP A O 1
ATOM 689 N N . SER A 1 88 ? -14.010 3.318 8.116 1.00 95.94 88 SER A N 1
ATOM 690 C CA . SER A 1 88 ? -15.091 2.913 9.027 1.00 95.94 88 SER A CA 1
ATOM 691 C C . SER A 1 88 ? -16.247 2.214 8.307 1.00 95.94 88 SER A C 1
ATOM 693 O O . SER A 1 88 ? -16.946 1.400 8.907 1.00 95.94 88 SER A O 1
ATOM 695 N N . GLU A 1 89 ? -16.423 2.476 7.013 1.00 96.12 89 GLU A N 1
ATOM 696 C CA . GLU A 1 89 ? -17.440 1.835 6.181 1.00 96.12 89 GLU A CA 1
ATOM 697 C C . GLU A 1 89 ? -17.045 0.423 5.705 1.00 96.12 89 GLU A C 1
ATOM 699 O O . GLU A 1 89 ? -17.931 -0.365 5.340 1.00 96.12 89 GLU A O 1
ATOM 704 N N . THR A 1 90 ? -15.754 0.063 5.755 1.00 94.94 90 THR A N 1
ATOM 705 C CA . THR A 1 90 ? -15.277 -1.286 5.403 1.00 94.94 90 THR A CA 1
ATOM 706 C C . THR A 1 90 ? -15.819 -2.355 6.356 1.00 94.94 90 THR A C 1
ATOM 708 O O . THR A 1 90 ? -16.173 -2.083 7.506 1.00 94.94 90 THR A O 1
ATOM 711 N N . LEU A 1 91 ? -15.846 -3.615 5.905 1.00 95.44 91 LEU A N 1
ATOM 712 C CA . LEU A 1 91 ? -16.213 -4.740 6.772 1.00 95.44 91 LEU A CA 1
ATOM 713 C C . LEU A 1 91 ? -15.283 -4.831 7.992 1.00 95.44 91 LEU A C 1
ATOM 715 O O . LEU A 1 91 ? -15.762 -5.022 9.106 1.00 95.44 91 LEU A O 1
ATOM 719 N N . MET A 1 92 ? -13.973 -4.666 7.790 1.00 94.69 92 MET A N 1
ATOM 720 C CA . MET A 1 92 ? -12.994 -4.711 8.876 1.00 94.69 92 MET A CA 1
ATOM 721 C C . MET A 1 92 ? -13.195 -3.561 9.867 1.00 94.69 92 MET A C 1
ATOM 723 O O . MET A 1 92 ? -13.215 -3.806 11.070 1.00 94.69 92 MET A O 1
ATOM 727 N N . GLY A 1 93 ? -13.409 -2.337 9.375 1.00 95.81 93 GLY A N 1
ATOM 728 C CA . GLY A 1 93 ? -13.689 -1.167 10.208 1.00 95.81 93 GLY A CA 1
ATOM 729 C C . GLY A 1 93 ? -14.938 -1.349 11.071 1.00 95.81 93 GLY A C 1
ATOM 730 O O . GLY A 1 93 ? -14.877 -1.129 12.279 1.00 95.81 93 GLY A O 1
ATOM 731 N N . LYS A 1 94 ? -16.036 -1.845 10.484 1.00 97.31 94 LYS A N 1
ATOM 732 C CA . LYS A 1 94 ? -17.281 -2.155 11.209 1.00 97.31 94 LYS A CA 1
ATOM 733 C C . LYS A 1 94 ? -17.073 -3.203 12.299 1.00 97.31 94 LYS A C 1
ATOM 735 O O . LYS A 1 94 ? -17.476 -2.981 13.430 1.00 97.31 94 LYS A O 1
ATOM 740 N N . ARG A 1 95 ? -16.400 -4.316 11.984 1.00 96.69 95 ARG A N 1
ATOM 741 C CA . ARG A 1 95 ? -16.124 -5.375 12.972 1.00 96.69 95 ARG A CA 1
ATOM 742 C C . ARG A 1 95 ? -15.203 -4.901 14.088 1.00 96.69 95 ARG A C 1
ATOM 744 O O . ARG A 1 95 ? -15.396 -5.288 15.230 1.00 96.69 95 ARG A O 1
ATOM 751 N N . LEU A 1 96 ? -14.207 -4.073 13.775 1.00 94.38 96 LEU A N 1
ATOM 752 C CA . LEU A 1 96 ? -13.296 -3.541 14.786 1.00 94.38 96 LEU A CA 1
ATOM 753 C C . LEU A 1 96 ? -14.004 -2.555 15.725 1.00 94.38 96 LEU A C 1
ATOM 755 O O . LEU A 1 96 ? -13.672 -2.514 16.904 1.00 94.38 96 LEU A O 1
ATOM 759 N N . ALA A 1 97 ? -14.994 -1.808 15.227 1.00 94.69 97 ALA A N 1
ATOM 760 C CA . ALA A 1 97 ? -15.806 -0.901 16.039 1.00 94.69 97 ALA A CA 1
ATOM 761 C C . ALA A 1 97 ? -16.675 -1.626 17.086 1.00 94.69 97 ALA A C 1
ATOM 763 O O . ALA A 1 97 ? -17.020 -1.022 18.099 1.00 94.69 97 ALA A O 1
ATOM 764 N N . ASP A 1 98 ? -16.976 -2.914 16.882 1.00 94.88 98 ASP A N 1
ATOM 765 C CA . ASP A 1 98 ? -17.684 -3.750 17.862 1.00 94.88 98 ASP A CA 1
ATOM 766 C C . ASP A 1 98 ? -16.795 -4.137 19.067 1.00 94.88 98 ASP A C 1
ATOM 768 O O . ASP A 1 98 ? -17.277 -4.713 20.046 1.00 94.88 98 ASP A O 1
ATOM 772 N N . HIS A 1 99 ? -15.493 -3.831 19.020 1.00 93.12 99 HIS A N 1
ATOM 773 C CA . HIS A 1 99 ? -14.522 -4.134 20.068 1.00 93.12 99 HIS A CA 1
ATOM 774 C C . HIS A 1 99 ? -14.005 -2.858 20.759 1.00 93.12 99 HIS A C 1
ATOM 776 O O . HIS A 1 99 ? -13.908 -1.799 20.136 1.00 93.12 99 HIS A O 1
ATOM 782 N N . PRO A 1 100 ? -13.626 -2.929 22.051 1.00 91.56 100 PRO A N 1
ATOM 783 C CA . PRO A 1 100 ? -12.999 -1.798 22.724 1.00 91.56 100 PRO A CA 1
ATOM 784 C C . PRO A 1 100 ? -11.641 -1.476 22.090 1.00 91.56 100 PRO A C 1
ATOM 786 O O . PRO A 1 100 ? -10.888 -2.379 21.727 1.00 91.56 100 PRO A O 1
ATOM 789 N N . LEU A 1 101 ? -11.286 -0.187 22.046 1.00 87.88 101 LEU A N 1
ATOM 790 C CA . LEU A 1 101 ? -9.977 0.271 21.557 1.00 87.88 101 LEU A CA 1
ATOM 791 C C . LEU A 1 101 ? -8.814 -0.379 22.324 1.00 87.88 101 LEU A C 1
ATOM 793 O O . LEU A 1 101 ? -7.778 -0.692 21.744 1.00 87.88 101 LEU A O 1
ATOM 797 N N . VAL A 1 102 ? -8.996 -0.579 23.631 1.00 90.38 102 VAL A N 1
ATOM 798 C CA . VAL A 1 102 ? -8.039 -1.259 24.503 1.00 90.38 102 VAL A CA 1
ATOM 799 C C . VAL A 1 102 ? -8.778 -2.331 25.291 1.00 90.38 102 VAL A C 1
ATOM 801 O O . VAL A 1 102 ? -9.540 -2.034 26.210 1.00 90.38 102 VAL A O 1
ATOM 804 N N . GLY A 1 103 ? -8.535 -3.592 24.940 1.00 87.94 103 GLY A N 1
ATOM 805 C CA . GLY A 1 103 ? -8.874 -4.720 25.797 1.00 87.94 103 GLY A CA 1
ATOM 806 C C . GLY A 1 103 ? -7.791 -4.878 26.857 1.00 87.94 103 GLY A C 1
ATOM 807 O O . GLY A 1 103 ? -6.685 -5.307 26.538 1.00 87.94 103 GLY A O 1
ATOM 808 N N . TYR A 1 104 ? -8.087 -4.524 28.105 1.00 86.75 104 TYR A N 1
ATOM 809 C CA . TYR A 1 104 ? -7.184 -4.778 29.224 1.00 86.75 104 TYR A CA 1
ATOM 810 C C . TYR A 1 104 ? -7.821 -5.757 30.206 1.00 86.75 104 TYR A C 1
ATOM 812 O O . TYR A 1 104 ? -9.032 -5.771 30.414 1.00 86.75 104 TYR A O 1
ATOM 820 N N . ALA A 1 105 ? -6.976 -6.571 30.826 1.00 86.31 105 ALA A N 1
ATOM 821 C CA . ALA A 1 105 ? -7.342 -7.408 31.953 1.00 86.31 105 ALA A CA 1
ATOM 822 C C . ALA A 1 105 ? -6.323 -7.159 33.059 1.00 86.31 105 ALA A C 1
ATOM 824 O O . ALA A 1 105 ? -5.116 -7.128 32.802 1.00 86.31 105 ALA A O 1
ATOM 825 N N . GLN A 1 106 ? -6.803 -6.969 34.286 1.00 84.50 106 GLN A N 1
ATOM 826 C CA . GLN A 1 106 ? -5.918 -6.819 35.431 1.00 84.50 106 GLN A CA 1
ATOM 827 C C . GLN A 1 106 ? -5.100 -8.103 35.617 1.00 84.50 106 GLN A C 1
ATOM 829 O O . GLN A 1 106 ? -5.654 -9.192 35.742 1.00 84.50 106 GLN A O 1
ATOM 834 N N . GLN A 1 107 ? -3.777 -7.963 35.663 1.00 85.06 107 GLN A N 1
ATOM 835 C CA . GLN A 1 107 ? -2.858 -9.049 35.983 1.00 85.06 107 GLN A CA 1
ATOM 836 C C . GLN A 1 107 ? -2.472 -8.950 37.460 1.00 85.06 107 GLN A C 1
ATOM 838 O O . GLN A 1 107 ? -1.742 -8.045 37.852 1.00 85.06 107 GLN A O 1
ATOM 843 N N . SER A 1 108 ? -2.985 -9.859 38.293 1.00 87.69 108 SER A N 1
ATOM 844 C CA . SER A 1 108 ? -2.769 -9.852 39.751 1.00 87.69 108 SER A CA 1
ATOM 845 C C . SER A 1 108 ? -1.524 -10.620 40.210 1.00 87.69 108 SER A C 1
ATOM 847 O O . SER A 1 108 ? -1.230 -10.650 41.400 1.00 87.69 108 SER A O 1
ATOM 849 N N . HIS A 1 109 ? -0.792 -11.250 39.287 1.00 89.25 109 HIS A N 1
ATOM 850 C CA . HIS A 1 109 ? 0.377 -12.073 39.611 1.00 89.25 109 HIS A CA 1
ATOM 851 C C . HIS A 1 109 ? 1.649 -11.255 39.886 1.00 89.25 109 HIS A C 1
ATOM 853 O O . HIS A 1 109 ? 2.596 -11.773 40.474 1.00 89.25 109 HIS A O 1
ATOM 859 N N . ALA A 1 110 ? 1.699 -9.997 39.443 1.00 84.00 110 ALA A N 1
ATOM 860 C CA . ALA A 1 110 ? 2.836 -9.117 39.672 1.00 84.00 110 ALA A CA 1
ATOM 861 C C . ALA A 1 110 ? 2.690 -8.365 41.004 1.00 84.00 110 ALA A C 1
ATOM 863 O O . ALA A 1 110 ? 1.584 -8.007 41.411 1.00 84.00 110 ALA A O 1
ATOM 864 N N . ILE A 1 111 ? 3.819 -8.085 41.662 1.00 83.38 111 ILE A N 1
ATOM 865 C CA . ILE A 1 111 ? 3.856 -7.186 42.823 1.00 83.38 111 ILE A CA 1
ATOM 866 C C . ILE A 1 111 ? 3.356 -5.806 42.358 1.00 83.38 111 ILE A C 1
ATOM 868 O O . ILE A 1 111 ? 3.869 -5.309 41.349 1.00 83.38 111 ILE A O 1
ATOM 872 N N . PRO A 1 112 ? 2.380 -5.180 43.048 1.00 83.25 112 PRO A N 1
ATOM 873 C CA . PRO A 1 112 ? 1.878 -3.867 42.668 1.00 83.25 112 PRO A CA 1
ATOM 874 C C . PRO A 1 112 ? 3.018 -2.861 42.533 1.00 83.25 112 PRO A C 1
ATOM 876 O O . PRO A 1 112 ? 3.867 -2.750 43.421 1.00 83.25 112 PRO A O 1
ATOM 879 N N . THR A 1 113 ? 3.033 -2.116 41.429 1.00 82.12 113 THR A N 1
ATOM 880 C CA . THR A 1 113 ? 3.951 -0.987 41.286 1.00 82.12 113 THR A CA 1
ATOM 881 C C . THR A 1 113 ? 3.678 -0.004 42.429 1.00 82.12 113 THR A C 1
ATOM 883 O O . THR A 1 113 ? 2.513 0.355 42.632 1.00 82.12 113 THR A O 1
ATOM 886 N N . PRO A 1 114 ? 4.700 0.424 43.197 1.00 86.69 114 PRO A N 1
ATOM 887 C CA . PRO A 1 114 ? 4.514 1.424 44.239 1.00 86.69 114 PRO A CA 1
ATOM 888 C C . PRO A 1 114 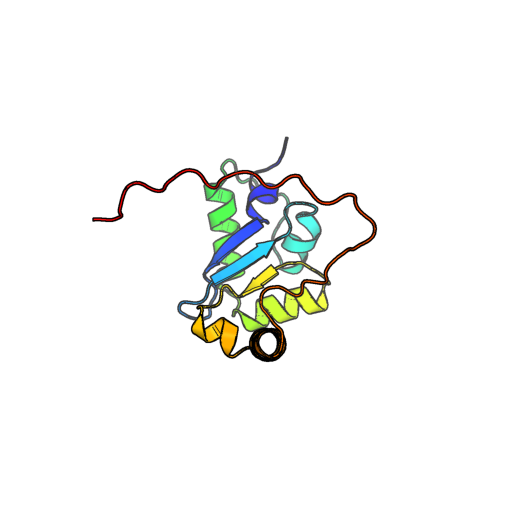? 3.829 2.660 43.661 1.00 86.69 114 PRO A C 1
ATOM 890 O O . PRO A 1 114 ? 4.181 3.107 42.568 1.00 86.69 114 PRO A O 1
ATOM 893 N N . ALA A 1 115 ? 2.850 3.204 44.382 1.00 85.56 115 ALA A N 1
ATOM 894 C CA . ALA A 1 115 ? 2.186 4.425 43.955 1.00 85.56 115 ALA A CA 1
ATOM 895 C C . ALA A 1 115 ? 3.226 5.549 43.831 1.00 85.56 115 ALA A C 1
ATOM 897 O O . ALA A 1 115 ? 3.921 5.863 44.799 1.00 85.56 115 ALA A O 1
ATOM 898 N N . ILE A 1 116 ? 3.330 6.146 42.644 1.00 84.62 116 ILE A N 1
ATOM 899 C CA . ILE A 1 116 ? 4.102 7.369 42.427 1.00 84.62 116 ILE A CA 1
ATOM 900 C C . ILE A 1 116 ? 3.121 8.523 42.247 1.00 84.62 116 ILE A C 1
ATOM 902 O O . ILE A 1 116 ? 2.084 8.369 41.599 1.00 84.62 116 ILE A O 1
ATOM 906 N N . SER A 1 117 ? 3.436 9.681 42.815 1.00 84.12 117 SER A N 1
ATOM 907 C CA . SER A 1 117 ? 2.648 10.887 42.574 1.00 84.12 117 SER A CA 1
ATOM 908 C C . SER A 1 117 ? 2.763 11.283 41.103 1.00 84.12 117 SER A C 1
ATOM 910 O O . SER A 1 117 ? 3.873 11.376 40.576 1.00 84.12 117 SER A O 1
ATOM 912 N N . PHE A 1 118 ? 1.634 11.548 40.442 1.00 82.12 118 PHE A N 1
ATOM 913 C CA . PHE A 1 118 ? 1.659 12.201 39.134 1.00 82.12 118 PHE A CA 1
ATOM 914 C C . PHE A 1 118 ? 2.336 13.568 39.268 1.00 82.12 118 PHE A C 1
ATOM 916 O O . PHE A 1 118 ? 2.080 14.298 40.230 1.00 82.12 118 PHE A O 1
ATOM 923 N N . THR A 1 119 ? 3.193 13.921 38.309 1.00 81.62 119 THR A N 1
ATOM 924 C CA . THR A 1 119 ? 3.761 15.269 38.241 1.00 81.62 119 THR A CA 1
ATOM 925 C C . THR A 1 119 ? 2.605 16.265 38.137 1.00 81.62 119 THR A C 1
ATOM 927 O O . THR A 1 119 ? 1.758 16.087 37.257 1.00 81.62 119 THR A O 1
ATOM 930 N N . PRO A 1 120 ? 2.523 17.288 39.007 1.00 80.25 120 PRO A N 1
ATOM 931 C CA . PRO A 1 120 ? 1.491 18.304 38.887 1.00 80.25 120 PRO A CA 1
ATOM 932 C C . PRO A 1 120 ? 1.612 18.957 37.511 1.00 80.25 120 PRO A C 1
ATOM 934 O O . PRO A 1 120 ? 2.640 19.551 37.183 1.00 80.25 120 PRO A O 1
ATOM 937 N N . ILE A 1 121 ? 0.573 18.799 36.696 1.00 75.88 121 ILE A N 1
ATOM 938 C CA . ILE A 1 121 ? 0.458 19.492 35.418 1.00 75.88 121 ILE A CA 1
ATOM 939 C C . ILE A 1 121 ? 0.226 20.965 35.784 1.00 75.88 121 ILE A C 1
ATOM 941 O O . ILE A 1 121 ? -0.724 21.248 36.523 1.00 75.88 121 ILE A O 1
ATOM 945 N N . PRO A 1 122 ? 1.088 21.910 35.364 1.00 75.12 122 PRO A N 1
ATOM 946 C CA . PRO A 1 122 ? 0.772 23.326 35.490 1.00 75.12 122 PRO A CA 1
ATOM 947 C C . PRO A 1 122 ? -0.574 23.547 34.805 1.00 75.12 122 PRO A C 1
ATOM 949 O O . PRO A 1 122 ? -0.710 23.130 33.663 1.00 75.12 122 PRO A O 1
ATOM 952 N N . SER A 1 123 ? -1.548 24.134 35.512 1.00 70.38 123 SER A N 1
ATOM 953 C CA . SER A 1 123 ? -2.867 24.514 34.982 1.0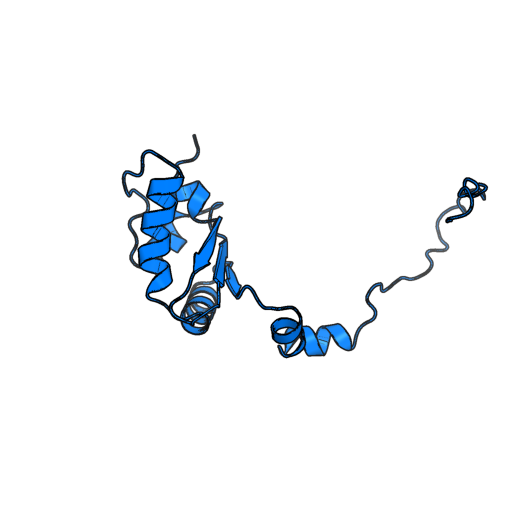0 70.38 123 SER A CA 1
ATOM 954 C C . SER A 1 123 ? -2.790 24.827 33.489 1.00 70.38 123 SER A C 1
ATOM 956 O O . SER A 1 123 ? -2.185 25.839 33.124 1.00 70.38 123 SER A O 1
ATOM 958 N N . ASP A 1 124 ? -3.411 23.989 32.656 1.00 59.78 124 ASP A N 1
ATOM 959 C CA . ASP A 1 124 ? -3.711 24.365 31.279 1.00 59.78 124 ASP A CA 1
ATOM 960 C C . ASP A 1 124 ? -4.479 25.694 31.361 1.00 59.78 124 ASP A C 1
ATOM 962 O O . ASP A 1 124 ? -5.456 25.816 32.108 1.00 59.78 124 ASP A O 1
ATOM 966 N N . LYS A 1 125 ? -3.939 26.731 30.721 1.00 45.62 125 LYS A N 1
ATOM 967 C CA . LYS A 1 125 ? -4.615 28.017 30.533 1.00 45.62 125 LYS A CA 1
ATOM 968 C C . LYS A 1 125 ? -5.373 27.994 29.221 1.00 45.62 125 LYS A C 1
ATOM 970 O O . LYS A 1 125 ? -4.811 27.441 28.250 1.00 45.62 125 LYS A O 1
#

Radius of gyration: 21.77 Å; chains: 1; bounding box: 41×42×60 Å

InterPro domains:
  IPR023606 CoA-transferase family III domain 1 superfamily [SSF89796] (4-122)
  IPR052985 CoA-transferase III family involved in biosynthesis and detoxification [PTHR48229] (1-123)

Secondary structure (DSSP, 8-state):
---HHHHHTEEEEE-SSTT-EEEEE-TTSHHHHHHHTT--TT---SSHHHHHHHHHHHHTTS-HHHHHHHHHHHT-EEEEE--HHHHHHSHHHHHHHTS-SS------SSPPPPP-PPPPPP---

Organism: NCBI:txid416450

Foldseek 3Di:
DQDLLLVLLADWEAALAPPKIKGRDASVPRCVVQVLLVHHSVPPDPDNVSSNVRVNVSRRDHDQVRVVVSCVVVVGDMHIPDDPVRQCPDPVNVVCVVDDPDDDDDDPPDDDDPDDDDDPDDDDD

Sequence (125 aa):
MSSPMRQRTTALYKTKTLGVWYQLHGSLNAAPVLQSMSMDPKYPAKTADEAYKYIAHHVGQWTADELEMHNVKNGFCGSICFTPQGWSETLMGKRLADHPLVGYAQQSHAIPTPAISFTPIPSDK